Protein AF-A0A060CHW2-F1 (afdb_monomer_lite)

Foldseek 3Di:
DPQADDPVNAVCLVPDQADEHQDPVSCVSHPDNVRYDHDHDDDDVVVVPDDPPDPPDD

Radius of gyration: 17.6 Å; chains: 1; bounding box: 44×19×48 Å

pLDDT: mean 85.17, std 14.82, range [39.94, 97.88]

Sequence (58 aa):
QNVIPGVTNTILSKFVNRIALGYREAAGRFKNKDVLVYTGNPVRQDILTVSREEDGVL

Secondary structure (DSSP, 8-state):
-TTS--HHHHHHTTT-S-EEESSGGGGGG-S--TTEEE--PPPPHHHHT---------

Structure (mmCIF, N/CA/C/O backbone):
data_AF-A0A060CHW2-F1
#
_entry.id   AF-A0A060CHW2-F1
#
loop_
_atom_site.group_PDB
_atom_site.id
_atom_site.type_symbol
_atom_site.label_atom_id
_atom_site.label_alt_id
_atom_site.label_comp_id
_atom_site.label_asym_id
_atom_site.label_entity_id
_atom_site.label_seq_id
_atom_site.pdbx_PDB_ins_code
_atom_site.Cartn_x
_atom_site.Cartn_y
_atom_site.Cartn_z
_atom_site.occupancy
_atom_site.B_iso_or_equiv
_atom_site.auth_seq_id
_atom_site.auth_comp_id
_atom_site.auth_asym_id
_atom_site.auth_atom_id
_atom_site.pdbx_PDB_model_num
ATOM 1 N N . GLN A 1 1 ? 6.187 9.502 -8.546 1.00 52.81 1 GLN A N 1
ATOM 2 C CA . GLN A 1 1 ? 6.057 10.205 -7.248 1.00 52.81 1 GLN A CA 1
ATOM 3 C C . GLN A 1 1 ? 4.860 9.739 -6.401 1.00 52.81 1 GLN A C 1
ATOM 5 O O . GLN A 1 1 ? 4.949 9.840 -5.188 1.00 52.81 1 GLN A O 1
ATOM 10 N N . ASN A 1 2 ? 3.809 9.117 -6.956 1.00 65.56 2 ASN A N 1
ATOM 11 C CA . ASN A 1 2 ? 2.630 8.662 -6.184 1.00 65.56 2 ASN A CA 1
ATOM 12 C C . ASN A 1 2 ? 2.745 7.233 -5.630 1.00 65.56 2 ASN A C 1
ATOM 14 O O . ASN A 1 2 ? 1.811 6.444 -5.732 1.00 65.56 2 ASN A O 1
ATOM 18 N N . VAL A 1 3 ? 3.912 6.870 -5.105 1.00 67.62 3 VAL A N 1
ATOM 19 C CA . VAL A 1 3 ? 4.138 5.515 -4.572 1.00 67.62 3 VAL A CA 1
ATOM 20 C C . VAL A 1 3 ? 3.978 5.459 -3.057 1.00 67.62 3 VAL A C 1
ATOM 22 O O . VAL A 1 3 ? 3.683 4.400 -2.522 1.00 67.62 3 VAL A O 1
ATOM 25 N N . ILE A 1 4 ? 4.101 6.599 -2.369 1.00 83.19 4 ILE A N 1
ATOM 26 C CA . ILE A 1 4 ? 3.998 6.673 -0.911 1.00 83.19 4 ILE A CA 1
ATOM 27 C C . ILE A 1 4 ? 2.527 6.850 -0.500 1.00 83.19 4 ILE A C 1
ATOM 29 O O . ILE A 1 4 ? 1.926 7.861 -0.865 1.00 83.19 4 ILE A O 1
ATOM 33 N N . PRO A 1 5 ? 1.947 5.929 0.298 1.00 86.94 5 PRO A N 1
ATOM 34 C CA . PRO A 1 5 ? 0.580 6.065 0.790 1.00 86.94 5 PRO A CA 1
ATOM 35 C C . PRO A 1 5 ? 0.408 7.310 1.669 1.00 86.94 5 PRO A C 1
ATOM 37 O O . PRO A 1 5 ? 1.172 7.519 2.621 1.00 86.94 5 PRO A O 1
ATOM 40 N N . GLY A 1 6 ? -0.614 8.109 1.354 1.00 91.38 6 GLY A N 1
ATOM 41 C CA . GLY A 1 6 ? -0.980 9.328 2.078 1.00 91.38 6 GLY A CA 1
ATOM 42 C C . GLY A 1 6 ? -2.227 9.172 2.953 1.00 91.38 6 GLY A C 1
ATOM 43 O O . GLY A 1 6 ? -2.749 8.073 3.147 1.00 91.38 6 GLY A O 1
ATOM 44 N N . VAL A 1 7 ? -2.738 10.298 3.462 1.00 92.25 7 VAL A N 1
ATOM 45 C CA . VAL A 1 7 ? -3.920 10.341 4.348 1.00 92.25 7 VAL A CA 1
ATOM 46 C C . VAL A 1 7 ? -5.140 9.691 3.693 1.00 92.25 7 VAL A C 1
ATOM 48 O O . VAL A 1 7 ? -5.829 8.902 4.338 1.00 92.25 7 VA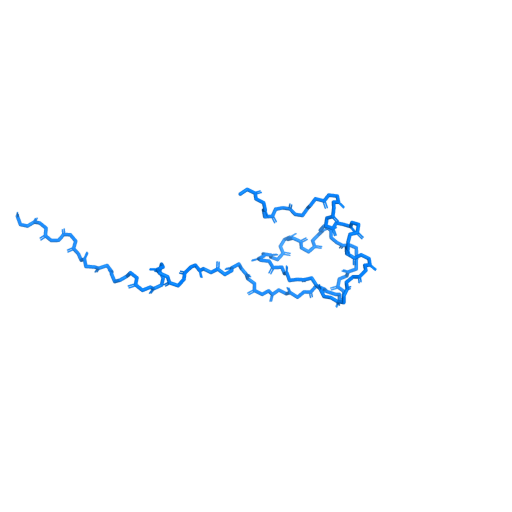L A O 1
ATOM 51 N N . THR A 1 8 ? -5.363 9.938 2.401 1.00 93.81 8 THR A N 1
ATOM 52 C CA . THR A 1 8 ? -6.461 9.328 1.639 1.00 93.81 8 THR A CA 1
ATOM 53 C C . THR A 1 8 ? -6.380 7.802 1.649 1.00 93.81 8 THR A C 1
ATOM 55 O O . THR A 1 8 ? -7.367 7.142 1.964 1.00 93.81 8 THR A O 1
ATOM 58 N N . ASN A 1 9 ? -5.200 7.222 1.390 1.00 94.38 9 ASN A N 1
ATOM 59 C CA . ASN A 1 9 ? -5.013 5.768 1.427 1.00 94.38 9 ASN A CA 1
ATOM 60 C C . ASN A 1 9 ? -5.271 5.207 2.829 1.00 94.38 9 ASN A C 1
ATOM 62 O O . ASN A 1 9 ? -5.893 4.158 2.970 1.00 94.38 9 ASN A O 1
ATOM 66 N N . THR A 1 10 ? -4.838 5.920 3.870 1.00 92.69 10 THR A N 1
ATOM 67 C CA . THR A 1 10 ? -5.075 5.523 5.262 1.00 92.69 10 THR A CA 1
ATOM 68 C C . THR A 1 10 ? -6.561 5.534 5.613 1.00 92.69 10 THR A C 1
ATOM 70 O O . THR A 1 10 ? -7.035 4.606 6.265 1.00 92.69 10 THR A O 1
ATOM 73 N N . ILE A 1 11 ? -7.323 6.538 5.173 1.00 94.56 11 ILE A N 1
ATOM 74 C CA . ILE A 1 11 ? -8.774 6.589 5.404 1.00 94.56 11 ILE A CA 1
ATOM 75 C C . ILE A 1 11 ? -9.467 5.443 4.662 1.00 94.56 11 ILE A C 1
ATOM 77 O O . ILE A 1 11 ? -10.213 4.682 5.278 1.00 94.56 11 ILE A O 1
ATOM 81 N N . LEU A 1 12 ? -9.169 5.272 3.372 1.00 95.81 12 LEU A N 1
ATOM 82 C CA . LEU A 1 12 ? -9.783 4.236 2.540 1.00 95.81 12 LEU A CA 1
ATOM 83 C C . LEU A 1 12 ? -9.419 2.814 2.989 1.00 95.81 12 LEU A C 1
ATOM 85 O O . LEU A 1 12 ? -10.225 1.903 2.817 1.00 95.81 12 LEU A O 1
ATOM 89 N N . SER A 1 13 ? -8.266 2.622 3.645 1.00 95.75 13 SER A N 1
ATOM 90 C CA . SER A 1 13 ? -7.836 1.314 4.170 1.00 95.75 13 SER A CA 1
ATOM 91 C C . SER A 1 13 ? -8.833 0.664 5.136 1.00 95.75 13 SER A C 1
ATOM 93 O O . SER A 1 13 ? -8.798 -0.548 5.322 1.00 95.75 13 SER A O 1
ATOM 95 N N . LYS A 1 14 ? -9.737 1.452 5.733 1.00 94.75 14 LYS A N 1
ATOM 96 C CA . LYS A 1 14 ? -10.778 0.963 6.646 1.00 94.75 14 LYS A CA 1
ATOM 97 C C . LYS A 1 14 ? -11.965 0.306 5.936 1.00 94.75 14 LYS A C 1
ATOM 99 O O . LYS A 1 14 ? -12.743 -0.370 6.598 1.00 94.75 14 LYS A O 1
ATOM 104 N N . PHE A 1 15 ? -12.123 0.527 4.632 1.00 96.31 15 PHE A N 1
ATOM 105 C CA . PHE A 1 15 ? -13.326 0.146 3.882 1.00 96.31 15 PHE A CA 1
ATOM 106 C C . PHE A 1 15 ? -13.075 -0.930 2.821 1.00 96.31 15 PHE A C 1
ATOM 108 O O . PHE A 1 15 ? -14.020 -1.437 2.227 1.00 96.31 15 PHE A O 1
ATOM 115 N N . VAL A 1 16 ? -11.815 -1.279 2.562 1.00 96.56 16 VAL A N 1
ATOM 116 C CA . VAL A 1 16 ? -11.431 -2.227 1.510 1.00 96.56 16 VAL A CA 1
ATOM 117 C C . VAL A 1 16 ? -11.119 -3.606 2.083 1.00 96.56 16 VAL A C 1
ATOM 119 O O . VAL A 1 16 ? -10.633 -3.735 3.204 1.00 96.56 16 VAL A O 1
ATOM 122 N N . ASN A 1 17 ? -11.340 -4.654 1.289 1.00 97.88 17 ASN A N 1
ATOM 123 C CA . ASN A 1 17 ? -11.015 -6.024 1.696 1.00 97.88 17 ASN A CA 1
ATOM 124 C C . ASN A 1 17 ? -9.520 -6.341 1.574 1.00 97.88 17 ASN A C 1
ATOM 126 O O . ASN A 1 17 ? -9.016 -7.207 2.295 1.00 97.88 17 ASN A O 1
ATOM 130 N N . ARG A 1 18 ? -8.828 -5.699 0.623 1.00 97.25 18 ARG A N 1
ATOM 131 C CA . ARG A 1 18 ? -7.415 -5.928 0.303 1.00 97.25 18 ARG A CA 1
ATOM 132 C C . ARG A 1 18 ? -6.734 -4.638 -0.154 1.00 97.25 18 ARG A C 1
ATOM 134 O O . ARG A 1 18 ? -7.369 -3.778 -0.758 1.00 97.25 18 ARG A O 1
ATOM 141 N N . ILE A 1 19 ? -5.432 -4.538 0.095 1.00 96.00 19 ILE A N 1
ATOM 142 C CA . ILE A 1 19 ? -4.553 -3.446 -0.336 1.00 96.00 19 ILE A CA 1
ATOM 143 C C . ILE A 1 19 ? -3.326 -4.071 -0.999 1.00 96.00 19 ILE A C 1
ATOM 145 O O . ILE A 1 19 ? -2.546 -4.753 -0.334 1.00 96.00 19 ILE A O 1
ATOM 149 N N . ALA A 1 20 ? -3.151 -3.833 -2.299 1.00 95.81 20 ALA A N 1
ATOM 150 C CA . ALA A 1 20 ? -1.980 -4.289 -3.043 1.00 95.81 20 ALA A CA 1
ATOM 151 C C . ALA A 1 20 ? -0.783 -3.357 -2.794 1.00 95.81 20 ALA A C 1
ATOM 153 O O . ALA A 1 20 ? -0.880 -2.141 -2.969 1.00 95.81 20 ALA A O 1
ATOM 154 N N . LEU A 1 21 ? 0.347 -3.92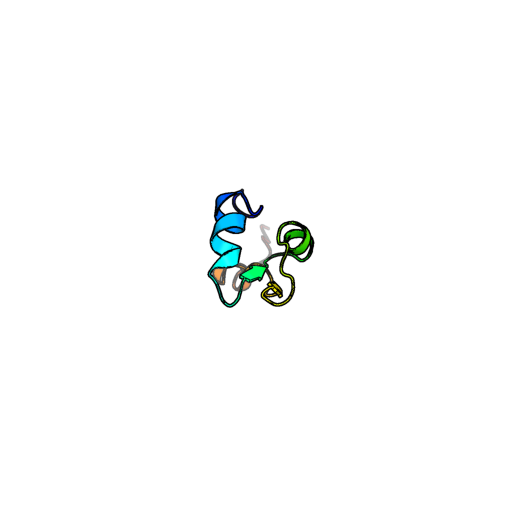4 -2.377 1.00 94.62 21 LEU A N 1
ATOM 155 C CA . LEU A 1 21 ? 1.579 -3.200 -2.091 1.00 94.62 21 LEU A CA 1
ATOM 156 C C . LEU A 1 21 ? 2.603 -3.421 -3.203 1.00 94.62 21 LEU A C 1
ATOM 158 O O . LEU A 1 21 ? 2.995 -4.556 -3.487 1.00 94.62 21 LEU A O 1
ATOM 162 N N . GLY A 1 22 ? 3.097 -2.316 -3.765 1.00 91.88 22 GLY A N 1
ATOM 163 C CA 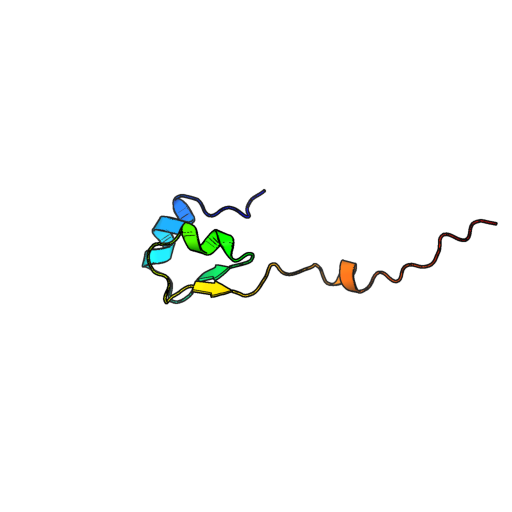. GLY A 1 22 ? 4.167 -2.335 -4.765 1.00 91.88 22 GLY A CA 1
ATOM 164 C C . GLY A 1 22 ? 5.561 -2.604 -4.184 1.00 91.88 22 GLY A C 1
ATOM 165 O O . GLY A 1 22 ? 6.446 -3.087 -4.884 1.00 91.88 22 GLY A O 1
ATOM 166 N N . TYR A 1 23 ? 5.756 -2.320 -2.896 1.00 91.38 23 TYR A N 1
ATOM 167 C CA . TYR A 1 23 ? 7.007 -2.486 -2.147 1.00 91.38 23 TYR A CA 1
ATOM 168 C C . TYR A 1 23 ? 6.680 -2.818 -0.682 1.00 91.38 23 TYR A C 1
ATOM 170 O O . TYR A 1 23 ? 5.612 -2.452 -0.180 1.00 91.38 23 TYR A O 1
ATOM 178 N N . ARG A 1 24 ? 7.551 -3.565 0.005 1.00 91.88 24 ARG A N 1
ATOM 179 C CA . ARG A 1 24 ? 7.236 -4.152 1.324 1.00 91.88 24 ARG A CA 1
ATOM 180 C C . ARG A 1 24 ? 7.154 -3.094 2.423 1.00 91.88 24 ARG A C 1
ATOM 182 O O . ARG A 1 24 ? 6.328 -3.188 3.326 1.00 91.88 24 ARG A O 1
ATOM 189 N N . GLU A 1 25 ? 7.958 -2.051 2.305 1.00 92.69 25 GLU A N 1
ATOM 190 C CA . GLU A 1 25 ? 8.098 -0.952 3.255 1.00 92.69 25 GLU A CA 1
ATOM 191 C C . GLU A 1 25 ? 6.802 -0.131 3.374 1.00 92.69 25 GLU A C 1
ATOM 193 O O . GLU A 1 25 ? 6.516 0.439 4.430 1.00 92.69 25 GLU A O 1
ATOM 198 N N . ALA A 1 26 ? 5.957 -0.129 2.332 1.00 92.06 26 ALA A N 1
ATOM 199 C CA . ALA A 1 26 ? 4.640 0.511 2.351 1.00 92.06 26 ALA A CA 1
ATOM 200 C C . ALA A 1 26 ? 3.735 -0.041 3.461 1.00 92.06 26 ALA A C 1
ATOM 202 O O . ALA A 1 26 ? 2.886 0.687 3.983 1.00 92.06 26 ALA A O 1
ATOM 203 N N . ALA A 1 27 ? 3.935 -1.303 3.861 1.00 93.69 27 ALA A N 1
ATOM 204 C CA . ALA A 1 27 ? 3.138 -1.945 4.895 1.00 93.69 27 ALA A CA 1
ATOM 205 C C . ALA A 1 27 ? 3.162 -1.157 6.209 1.00 93.69 27 ALA A C 1
ATOM 207 O O . ALA A 1 27 ? 2.151 -1.123 6.906 1.00 93.69 27 ALA A O 1
ATOM 208 N N . GLY A 1 28 ? 4.268 -0.476 6.539 1.00 93.44 28 GLY A N 1
ATOM 209 C CA . GLY A 1 28 ? 4.409 0.324 7.760 1.00 93.44 28 GLY A CA 1
ATOM 210 C C . GLY A 1 28 ? 3.369 1.442 7.914 1.00 93.44 28 GLY A C 1
ATOM 211 O O . GLY A 1 28 ? 3.086 1.854 9.034 1.00 93.44 28 GLY A O 1
ATOM 212 N N . ARG A 1 29 ? 2.746 1.896 6.818 1.00 91.25 29 ARG A N 1
ATOM 213 C CA . ARG A 1 29 ? 1.764 2.995 6.821 1.00 91.25 29 ARG A CA 1
ATOM 214 C C . ARG A 1 29 ? 0.349 2.574 7.220 1.00 91.25 29 ARG A C 1
ATOM 216 O O . ARG A 1 29 ? -0.449 3.426 7.602 1.00 91.25 29 ARG A O 1
ATOM 223 N N . PHE A 1 30 ? 0.033 1.284 7.154 1.00 94.62 30 PHE A N 1
ATOM 224 C CA . PHE A 1 30 ? -1.310 0.767 7.419 1.00 94.62 30 PHE A CA 1
ATOM 225 C C . PHE A 1 30 ? -1.361 0.045 8.763 1.00 94.62 30 PHE A C 1
ATOM 227 O O . PHE A 1 30 ? -0.469 -0.739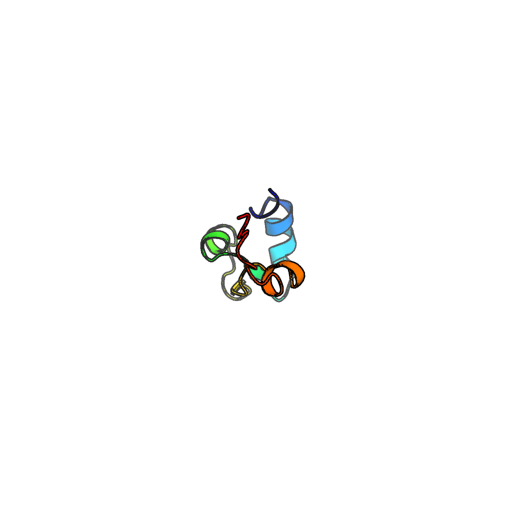 9.081 1.00 94.62 30 PHE A O 1
ATOM 234 N N . LYS A 1 31 ? -2.402 0.297 9.564 1.00 92.75 31 LYS A N 1
ATOM 235 C CA . LYS A 1 31 ? -2.557 -0.345 10.882 1.00 92.75 31 LYS A CA 1
ATOM 236 C C . LYS A 1 31 ? -2.965 -1.813 10.759 1.00 92.75 31 LYS A C 1
ATOM 238 O O . LYS A 1 31 ? -2.363 -2.662 11.404 1.00 92.75 31 LYS A O 1
ATOM 243 N N . ASN A 1 32 ? -3.954 -2.100 9.913 1.00 94.50 32 ASN A N 1
ATOM 244 C CA . ASN A 1 32 ? -4.414 -3.461 9.664 1.00 94.50 32 ASN A CA 1
ATOM 245 C C . ASN A 1 32 ? -3.486 -4.145 8.649 1.00 94.50 32 ASN A C 1
ATOM 247 O O . ASN A 1 32 ? -3.411 -3.710 7.499 1.00 94.50 32 ASN A O 1
ATOM 251 N N . LYS A 1 33 ? -2.766 -5.184 9.085 1.00 94.81 33 LYS A N 1
ATOM 252 C CA . LYS A 1 33 ? -1.831 -5.934 8.235 1.00 94.81 33 LYS A CA 1
ATOM 253 C C . LYS A 1 33 ? -2.505 -7.068 7.464 1.00 94.81 33 LYS A C 1
ATOM 255 O O . LYS A 1 33 ? -2.015 -7.424 6.399 1.00 94.81 33 LYS A O 1
ATOM 260 N N . ASP A 1 34 ? -3.644 -7.562 7.940 1.00 96.19 34 ASP A N 1
ATOM 261 C CA . ASP A 1 34 ? -4.316 -8.753 7.398 1.00 96.19 34 ASP A CA 1
ATOM 262 C C . ASP A 1 34 ? -4.914 -8.515 6.006 1.00 96.19 34 ASP A C 1
ATOM 264 O O . ASP A 1 34 ? -5.152 -9.444 5.236 1.00 96.19 34 ASP A O 1
ATOM 268 N N . VAL A 1 35 ? -5.152 -7.248 5.663 1.00 95.88 35 VAL A N 1
ATOM 269 C CA . VAL A 1 35 ? -5.656 -6.838 4.347 1.00 95.88 35 VAL A CA 1
ATOM 270 C C . VAL A 1 35 ? -4.535 -6.540 3.349 1.00 95.88 35 VAL A C 1
ATOM 272 O O . VAL A 1 35 ? -4.821 -6.250 2.190 1.00 95.88 35 VAL A O 1
ATOM 275 N N . LEU A 1 36 ? -3.263 -6.582 3.754 1.00 96.94 36 LEU A N 1
ATOM 276 C CA . LEU A 1 36 ? -2.139 -6.214 2.893 1.00 96.94 36 LEU A CA 1
ATOM 277 C C . LEU A 1 36 ? -1.679 -7.404 2.046 1.00 96.94 36 LEU A C 1
ATOM 279 O O . LEU A 1 36 ? -1.421 -8.486 2.563 1.00 96.94 36 LEU A O 1
ATOM 283 N N . VAL A 1 37 ? -1.510 -7.183 0.744 1.00 97.38 37 VAL A N 1
ATOM 284 C CA . VAL A 1 37 ? -1.010 -8.186 -0.204 1.00 97.38 37 VAL A CA 1
ATOM 285 C C . VAL A 1 37 ? 0.166 -7.594 -0.960 1.00 97.38 37 VAL A C 1
ATOM 287 O O . VAL A 1 37 ? 0.028 -6.572 -1.624 1.00 97.38 37 VAL A O 1
ATOM 290 N N . TYR A 1 38 ? 1.336 -8.222 -0.873 1.00 95.25 38 TYR A N 1
ATOM 291 C CA . TYR A 1 38 ? 2.495 -7.789 -1.647 1.00 95.25 38 TYR A CA 1
ATOM 292 C C . TYR A 1 38 ? 2.428 -8.354 -3.065 1.00 95.25 38 TYR A C 1
ATOM 294 O O . TYR A 1 38 ? 2.495 -9.567 -3.249 1.00 95.25 38 TYR A O 1
ATOM 302 N N . THR A 1 39 ? 2.300 -7.469 -4.051 1.00 94.81 39 THR A N 1
ATOM 303 C CA . THR A 1 39 ? 2.191 -7.834 -5.473 1.00 94.81 39 THR A CA 1
ATOM 304 C C . THR A 1 39 ? 3.402 -7.399 -6.288 1.00 94.81 39 THR A C 1
ATOM 306 O O . THR A 1 39 ? 3.594 -7.881 -7.398 1.00 94.81 39 THR A O 1
ATOM 309 N N . GLY A 1 40 ? 4.207 -6.473 -5.759 1.00 91.56 40 GLY A N 1
ATOM 310 C CA . GLY A 1 40 ? 5.210 -5.764 -6.547 1.00 91.56 40 GLY A CA 1
ATOM 311 C C . GLY A 1 40 ? 4.589 -4.636 -7.376 1.00 91.56 40 GLY A C 1
ATOM 312 O O . GLY A 1 40 ? 3.364 -4.517 -7.487 1.00 91.56 40 GLY A O 1
ATOM 313 N N . ASN A 1 41 ? 5.440 -3.753 -7.899 1.00 90.00 41 ASN A N 1
ATOM 314 C CA . ASN A 1 41 ? 5.014 -2.677 -8.786 1.00 90.00 41 ASN A CA 1
ATOM 315 C C . ASN A 1 41 ? 5.073 -3.187 -10.234 1.00 90.00 41 ASN A C 1
ATOM 317 O O . ASN A 1 41 ? 6.147 -3.629 -10.651 1.00 90.00 41 ASN A O 1
ATOM 321 N N . PRO A 1 42 ? 3.968 -3.158 -10.998 1.00 86.12 42 PRO A N 1
ATOM 322 C CA . PRO A 1 42 ? 3.980 -3.650 -12.366 1.00 86.12 42 PRO A CA 1
ATOM 323 C C . PRO A 1 42 ? 4.979 -2.864 -13.219 1.00 86.12 42 PRO A C 1
ATOM 325 O O . PRO A 1 42 ? 5.045 -1.633 -13.168 1.00 86.12 42 PRO A O 1
ATOM 328 N N . VAL A 1 43 ? 5.749 -3.598 -14.016 1.00 86.00 43 VAL A N 1
ATOM 329 C CA . VAL A 1 43 ? 6.613 -3.037 -15.057 1.00 86.00 43 VAL A CA 1
ATOM 330 C C . VAL A 1 43 ? 5.785 -2.924 -16.337 1.00 86.00 43 VAL A C 1
ATOM 332 O O . VAL A 1 43 ? 4.896 -3.739 -16.580 1.00 86.00 43 VAL A O 1
ATOM 335 N N . ARG A 1 44 ? 6.023 -1.887 -17.146 1.00 88.00 44 ARG A N 1
ATOM 336 C CA . ARG A 1 44 ? 5.365 -1.771 -18.455 1.00 88.00 44 ARG A CA 1
ATOM 337 C C . ARG A 1 44 ? 5.849 -2.897 -19.367 1.00 88.00 44 ARG A C 1
ATOM 339 O O . ARG A 1 44 ? 7.056 -3.096 -19.467 1.00 88.00 44 ARG A O 1
ATOM 346 N N . GLN A 1 45 ? 4.935 -3.565 -20.069 1.00 84.69 45 GLN A N 1
ATOM 347 C CA . GLN A 1 45 ? 5.311 -4.691 -20.934 1.00 84.69 45 GLN A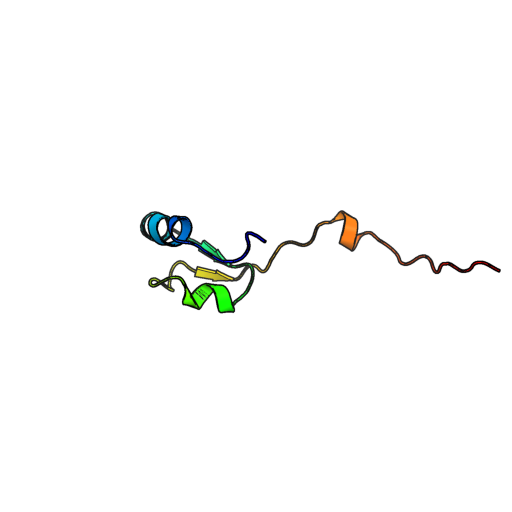 CA 1
ATOM 348 C C . GLN A 1 45 ? 6.238 -4.288 -22.070 1.00 84.69 45 GLN A C 1
ATOM 350 O O . GLN A 1 45 ? 7.181 -5.019 -22.341 1.00 84.69 45 GLN A O 1
ATOM 355 N N . ASP A 1 46 ? 6.070 -3.084 -22.615 1.00 84.06 46 ASP A N 1
ATOM 356 C CA . ASP A 1 46 ? 6.957 -2.558 -23.654 1.00 84.06 46 ASP A CA 1
ATOM 357 C C . ASP A 1 46 ? 8.422 -2.473 -23.196 1.00 84.06 46 ASP A C 1
ATOM 359 O O . ASP A 1 46 ? 9.321 -2.585 -24.017 1.00 84.06 46 ASP A O 1
ATO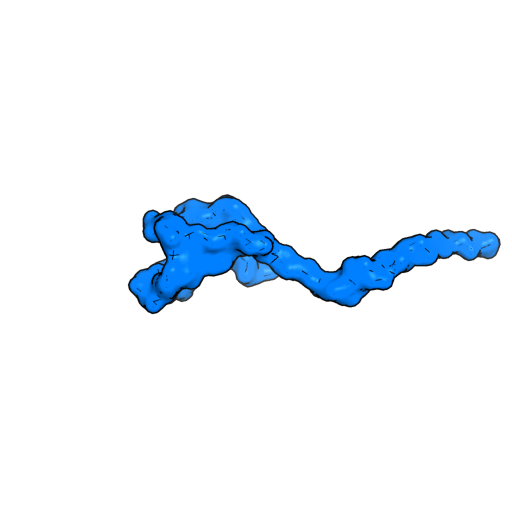M 363 N N . ILE A 1 47 ? 8.677 -2.317 -21.886 1.00 82.56 47 ILE A N 1
ATOM 364 C CA . ILE A 1 47 ? 10.033 -2.342 -21.307 1.00 82.56 47 ILE A CA 1
ATOM 365 C C . ILE A 1 47 ? 10.585 -3.773 -21.278 1.00 82.56 47 ILE A C 1
ATOM 367 O O . ILE A 1 47 ? 11.781 -3.968 -21.469 1.00 82.56 47 ILE A O 1
ATOM 371 N N . LEU A 1 48 ? 9.735 -4.778 -21.048 1.00 81.69 48 LEU A N 1
ATOM 372 C CA . LEU A 1 48 ? 10.141 -6.187 -21.039 1.00 81.69 48 LEU A CA 1
ATOM 373 C C . LEU A 1 48 ? 10.433 -6.723 -22.446 1.00 81.69 48 LEU A C 1
ATOM 375 O O . LEU A 1 48 ? 11.139 -7.718 -22.579 1.00 81.69 48 LEU A O 1
ATOM 379 N N . THR A 1 49 ? 9.890 -6.080 -23.481 1.00 80.00 49 THR A N 1
ATOM 380 C CA . THR A 1 49 ? 10.072 -6.465 -24.887 1.00 80.00 49 THR A CA 1
ATOM 381 C C . THR A 1 49 ? 11.226 -5.741 -25.581 1.00 80.00 49 THR A C 1
ATOM 383 O O . THR A 1 49 ? 11.468 -6.003 -26.756 1.00 80.00 49 THR A O 1
ATOM 386 N N . VAL A 1 50 ? 11.945 -4.839 -24.898 1.00 73.88 50 VAL A N 1
ATOM 387 C CA . VAL A 1 50 ? 13.153 -4.225 -25.468 1.00 73.88 50 VAL A CA 1
ATOM 388 C C . VAL A 1 50 ? 14.291 -5.243 -25.439 1.00 73.88 50 VAL A C 1
ATOM 390 O O . VAL A 1 50 ? 14.936 -5.451 -24.411 1.00 73.88 50 VAL A O 1
ATOM 393 N N . SER A 1 51 ? 14.567 -5.860 -26.585 1.00 66.69 51 SER A N 1
ATOM 394 C CA . SER A 1 51 ? 15.853 -6.501 -26.846 1.00 66.69 51 SER A CA 1
ATOM 395 C C . SER A 1 51 ? 16.910 -5.403 -26.920 1.00 66.69 51 SER A C 1
ATOM 397 O O . SER A 1 51 ? 16.741 -4.427 -27.651 1.00 66.69 51 SER A O 1
ATOM 399 N N . ARG A 1 52 ? 18.008 -5.541 -26.175 1.00 65.06 52 ARG A N 1
ATOM 400 C CA . ARG A 1 52 ? 19.211 -4.746 -26.422 1.00 65.06 52 ARG A CA 1
ATOM 401 C C . ARG A 1 52 ? 19.787 -5.227 -27.753 1.00 65.06 52 ARG A C 1
ATOM 403 O O . ARG A 1 52 ? 20.595 -6.147 -27.755 1.00 65.06 52 ARG A O 1
ATOM 410 N N . GLU A 1 53 ? 19.335 -4.667 -28.869 1.00 64.00 53 GLU A N 1
ATOM 411 C CA . GLU A 1 53 ? 20.201 -4.659 -30.042 1.00 64.00 53 GLU A CA 1
ATOM 412 C C . GLU A 1 53 ? 21.367 -3.749 -29.673 1.00 64.00 53 GLU A C 1
ATOM 414 O O . GLU A 1 53 ? 21.182 -2.602 -29.266 1.00 64.00 53 GLU A O 1
ATOM 419 N N . GLU A 1 54 ? 22.553 -4.349 -29.628 1.00 56.16 54 GLU A N 1
ATOM 420 C CA . GLU A 1 54 ? 23.806 -3.636 -29.467 1.00 56.16 54 GLU A CA 1
ATOM 421 C C . GLU A 1 54 ? 23.814 -2.478 -30.464 1.00 56.16 54 GLU A C 1
ATOM 423 O O . GLU A 1 54 ? 23.671 -2.701 -31.666 1.00 56.16 54 GLU A O 1
ATOM 428 N N . ASP A 1 55 ? 23.996 -1.250 -29.974 1.00 53.66 55 ASP A N 1
ATOM 429 C CA . ASP A 1 55 ? 24.436 -0.122 -30.793 1.00 53.66 55 ASP A CA 1
ATOM 430 C C . ASP A 1 55 ? 25.861 -0.428 -31.294 1.00 53.66 55 ASP A C 1
ATOM 432 O O . ASP A 1 55 ? 26.857 0.131 -30.836 1.00 53.66 55 ASP A O 1
ATOM 436 N N . GLY A 1 56 ? 25.968 -1.392 -32.207 1.00 53.44 56 GLY A N 1
ATOM 437 C CA . GLY A 1 56 ? 27.128 -1.652 -33.034 1.00 53.44 56 GLY A CA 1
ATOM 438 C C . GLY A 1 56 ? 27.138 -0.634 -34.161 1.00 53.44 56 GLY A C 1
ATOM 439 O O . GLY A 1 56 ? 26.762 -0.942 -35.288 1.00 53.44 56 GLY A O 1
ATOM 440 N N . VAL A 1 57 ? 27.548 0.593 -33.847 1.00 45.03 57 VAL A N 1
ATOM 441 C CA . VAL A 1 57 ? 27.973 1.546 -34.871 1.00 45.03 57 VAL A CA 1
ATOM 442 C C . VAL A 1 57 ? 29.457 1.289 -35.123 1.00 45.03 57 VAL A C 1
ATOM 444 O O . VAL A 1 57 ? 30.297 1.591 -34.273 1.00 45.03 57 VAL A O 1
ATOM 447 N N . LEU A 1 58 ? 29.731 0.647 -36.263 1.00 39.94 58 LEU A N 1
ATOM 448 C CA . LEU A 1 58 ? 31.036 0.617 -36.932 1.00 39.94 58 LEU A CA 1
ATOM 449 C C . LEU A 1 58 ? 31.503 2.034 -37.290 1.00 39.94 58 LEU A C 1
ATOM 451 O O . LEU A 1 58 ? 30.634 2.858 -37.659 1.00 39.94 58 LEU A O 1
#